Protein AF-A0A397V3L1-F1 (afdb_monomer_lite)

Structure (mmCIF, N/CA/C/O backbone):
data_AF-A0A397V3L1-F1
#
_entry.id   AF-A0A397V3L1-F1
#
loop_
_atom_site.group_PDB
_atom_site.id
_atom_site.type_symbol
_atom_site.label_atom_id
_atom_site.label_alt_id
_atom_site.label_comp_id
_atom_site.label_asym_id
_atom_site.label_entity_id
_atom_site.label_seq_id
_atom_site.pdbx_PDB_ins_code
_atom_site.Cartn_x
_atom_site.Cartn_y
_atom_site.Cartn_z
_atom_site.occupancy
_atom_site.B_iso_or_equiv
_atom_site.auth_seq_id
_atom_site.auth_comp_id
_atom_site.auth_asym_id
_atom_site.auth_atom_id
_atom_site.pdbx_PDB_model_num
ATOM 1 N N . MET A 1 1 ? -0.145 8.151 2.241 1.00 80.19 1 MET A N 1
ATOM 2 C CA . MET A 1 1 ? -0.901 8.999 3.191 1.00 80.19 1 MET A CA 1
ATOM 3 C C . MET A 1 1 ? -2.352 9.232 2.783 1.00 80.19 1 MET A C 1
ATOM 5 O O . MET A 1 1 ? -3.219 8.758 3.504 1.00 80.19 1 MET A O 1
ATOM 9 N N . THR A 1 2 ? -2.649 9.857 1.634 1.00 85.62 2 THR A N 1
ATOM 10 C CA . THR A 1 2 ? -4.033 10.186 1.209 1.00 85.62 2 THR A C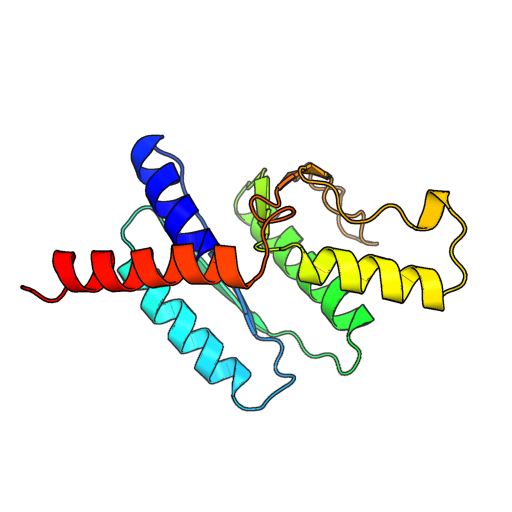A 1
ATOM 11 C C . THR A 1 2 ? -5.010 9.009 1.266 1.00 85.62 2 THR A C 1
ATOM 13 O O . THR A 1 2 ? -6.101 9.140 1.813 1.00 85.62 2 THR A O 1
ATOM 16 N N . LEU A 1 3 ? -4.604 7.838 0.755 1.00 88.62 3 LEU A N 1
ATOM 17 C CA . LEU A 1 3 ? -5.429 6.626 0.800 1.00 88.62 3 LEU A CA 1
ATOM 18 C C . LEU A 1 3 ? -5.804 6.237 2.233 1.00 88.62 3 LEU A C 1
ATOM 20 O O . LEU A 1 3 ? -6.974 6.014 2.517 1.00 88.62 3 LEU A O 1
ATOM 24 N N . CYS A 1 4 ? -4.820 6.180 3.131 1.00 87.81 4 CYS A N 1
ATOM 25 C CA . CYS A 1 4 ? -5.036 5.767 4.515 1.00 87.81 4 CYS A CA 1
ATOM 26 C C . CYS A 1 4 ? -6.015 6.704 5.234 1.00 87.81 4 CYS A C 1
ATOM 28 O O . CYS A 1 4 ? -6.909 6.234 5.924 1.00 87.81 4 CYS A O 1
ATOM 30 N N . TYR A 1 5 ? -5.923 8.015 5.000 1.00 84.44 5 TYR A N 1
ATOM 31 C CA . TYR A 1 5 ? -6.873 8.974 5.562 1.00 84.44 5 TYR A CA 1
ATOM 32 C C . TYR A 1 5 ? -8.310 8.746 5.079 1.00 84.44 5 TYR A C 1
ATOM 34 O O . TYR A 1 5 ? -9.236 8.688 5.890 1.00 84.44 5 TYR A O 1
ATOM 42 N N . LEU A 1 6 ? -8.505 8.609 3.763 1.00 86.56 6 LEU A N 1
ATOM 43 C CA . LEU A 1 6 ? -9.836 8.380 3.197 1.00 86.56 6 LEU A CA 1
ATOM 44 C C . LEU A 1 6 ? -10.427 7.060 3.700 1.00 86.56 6 LEU A C 1
ATOM 46 O O . LEU A 1 6 ? -11.599 7.017 4.073 1.00 86.56 6 LEU A O 1
ATOM 50 N N . LEU A 1 7 ? -9.600 6.017 3.799 1.00 88.75 7 LEU A N 1
ATOM 51 C CA . LEU A 1 7 ? -9.999 4.744 4.390 1.00 88.75 7 LEU A CA 1
ATOM 52 C C . LEU A 1 7 ? -10.293 4.856 5.883 1.00 88.75 7 LEU A C 1
ATOM 54 O O . LEU A 1 7 ? -11.223 4.211 6.335 1.00 88.75 7 LEU A O 1
ATOM 58 N N . ASN A 1 8 ? -9.577 5.684 6.643 1.00 86.25 8 ASN A N 1
ATOM 59 C CA . ASN A 1 8 ? -9.864 5.907 8.060 1.00 86.25 8 ASN A CA 1
ATOM 60 C C . ASN A 1 8 ? -11.200 6.644 8.267 1.00 86.25 8 ASN A C 1
ATOM 62 O O . ASN A 1 8 ? -11.977 6.308 9.156 1.00 86.25 8 ASN A O 1
ATOM 66 N N . LYS A 1 9 ? -11.523 7.626 7.414 1.00 84.31 9 LYS A N 1
ATOM 67 C CA . LYS A 1 9 ? -12.855 8.257 7.417 1.00 84.31 9 LYS A CA 1
ATOM 68 C C . LYS A 1 9 ? -13.956 7.253 7.076 1.00 84.31 9 LYS A C 1
ATOM 70 O O . LYS A 1 9 ? -14.987 7.217 7.744 1.00 84.31 9 LYS A O 1
ATOM 75 N N . PHE A 1 10 ? -13.727 6.432 6.054 1.00 86.19 10 PHE A N 1
ATOM 76 C CA . PHE A 1 10 ? -14.652 5.374 5.663 1.00 86.19 10 PHE A CA 1
ATOM 77 C C . PHE A 1 10 ? -14.822 4.335 6.782 1.00 86.19 10 PHE A C 1
ATOM 79 O O . PHE A 1 10 ? -15.943 3.988 7.140 1.00 86.19 10 PHE A O 1
ATOM 86 N N . SER A 1 11 ? -13.725 3.894 7.394 1.00 86.81 11 SER A N 1
ATOM 87 C CA . SER A 1 11 ? -13.729 2.872 8.438 1.00 86.81 11 SER A CA 1
ATOM 88 C C . SER A 1 11 ? -14.458 3.340 9.695 1.00 86.81 11 SER A C 1
ATOM 90 O O . SER A 1 11 ? -15.217 2.566 10.267 1.00 86.81 11 SER A O 1
ATOM 92 N N . LYS A 1 12 ? -14.318 4.618 10.079 1.00 83.88 12 LYS A N 1
ATOM 93 C CA . LYS A 1 12 ? -15.118 5.241 11.147 1.00 83.88 12 LYS A CA 1
ATOM 94 C C . LYS A 1 12 ? -16.611 5.241 10.823 1.00 83.88 12 LYS A C 1
ATOM 96 O O . LYS A 1 12 ? -17.414 4.902 11.682 1.00 83.88 12 LYS A O 1
ATOM 101 N N . LYS A 1 13 ? -16.984 5.586 9.586 1.00 85.75 13 LYS A N 1
ATOM 102 C CA . LYS A 1 13 ? -18.392 5.656 9.163 1.00 85.75 13 LYS A CA 1
ATOM 103 C C . LYS A 1 13 ? -19.080 4.286 9.135 1.00 85.75 13 LYS A C 1
ATOM 105 O O . LYS A 1 13 ? -20.259 4.204 9.453 1.00 85.75 13 LYS A O 1
ATOM 110 N N . PHE A 1 14 ? -18.358 3.237 8.748 1.00 86.62 14 PHE A N 1
ATOM 111 C CA . PHE A 1 14 ? -18.909 1.889 8.551 1.00 86.62 14 PHE A CA 1
ATOM 112 C C . PHE A 1 14 ? -18.454 0.869 9.609 1.00 86.62 14 PHE A C 1
ATOM 114 O O . PHE A 1 14 ? -18.675 -0.326 9.447 1.00 86.62 14 PHE A O 1
ATOM 121 N N . ASN A 1 15 ? -17.826 1.332 10.694 1.00 85.62 15 ASN A N 1
ATOM 122 C CA . ASN A 1 15 ? -17.320 0.511 11.797 1.00 85.62 15 ASN A CA 1
ATOM 123 C C . ASN A 1 15 ? -16.401 -0.651 11.356 1.00 85.62 15 ASN A C 1
ATOM 125 O O . ASN A 1 15 ? -16.515 -1.786 11.822 1.00 85.62 15 ASN A O 1
ATOM 129 N N . HIS A 1 16 ? -15.472 -0.364 10.443 1.00 86.62 16 HIS A N 1
ATOM 130 C CA . HIS A 1 16 ? -14.437 -1.311 10.028 1.00 86.62 16 HIS A CA 1
ATOM 131 C C . HIS A 1 16 ? -13.119 -1.054 10.766 1.00 86.62 16 HIS A C 1
ATOM 133 O O . HIS A 1 16 ? -12.759 0.089 11.052 1.00 86.62 16 HIS A O 1
ATOM 139 N N . LYS A 1 17 ? -12.357 -2.122 11.022 1.00 87.44 17 LYS A N 1
ATOM 140 C CA . LYS A 1 17 ? -10.968 -2.011 11.485 1.00 87.44 17 LYS A CA 1
ATOM 141 C C . LYS A 1 17 ? -10.051 -1.738 10.300 1.00 87.44 17 LYS A C 1
ATOM 143 O O . LYS A 1 17 ? -10.209 -2.343 9.240 1.00 87.44 17 LYS A O 1
ATOM 148 N N . LEU A 1 18 ? -9.096 -0.834 10.483 1.00 89.06 18 LEU A N 1
ATOM 149 C CA . LEU A 1 18 ? -8.094 -0.496 9.482 1.00 89.06 18 LEU A CA 1
ATOM 150 C C . LEU A 1 18 ? -6.708 -0.861 10.016 1.00 89.06 18 LEU A C 1
ATOM 152 O O . LEU A 1 18 ? -6.369 -0.543 11.149 1.00 89.06 18 LEU A O 1
ATOM 156 N N . THR A 1 19 ? -5.882 -1.481 9.183 1.00 89.94 19 THR A N 1
ATOM 157 C CA . THR A 1 19 ? -4.466 -1.726 9.480 1.00 89.94 19 THR A CA 1
ATOM 158 C C . THR A 1 19 ? -3.631 -1.078 8.389 1.00 89.94 19 THR A C 1
ATOM 160 O O . THR A 1 19 ? -3.929 -1.243 7.204 1.00 89.94 19 THR A O 1
ATOM 163 N N . ALA A 1 20 ? -2.594 -0.337 8.775 1.00 90.31 20 ALA A N 1
ATOM 164 C CA . ALA A 1 20 ? -1.630 0.211 7.835 1.00 90.31 20 ALA A CA 1
ATOM 165 C C . ALA A 1 20 ? -0.362 -0.644 7.828 1.00 90.31 20 ALA A C 1
ATOM 167 O O . ALA A 1 20 ? 0.162 -1.037 8.867 1.00 90.31 20 ALA A O 1
ATOM 168 N N . PHE A 1 21 ? 0.158 -0.895 6.632 1.00 89.06 21 PHE A N 1
ATOM 169 C CA . PHE A 1 21 ? 1.455 -1.528 6.444 1.00 89.06 21 PHE A CA 1
ATOM 170 C C . PHE A 1 21 ? 2.426 -0.490 5.887 1.00 89.06 21 PHE A C 1
ATOM 172 O O . PHE A 1 21 ? 2.165 0.114 4.844 1.00 89.06 21 PHE A O 1
ATOM 179 N N . ILE A 1 22 ? 3.538 -0.285 6.585 1.00 87.62 22 ILE A N 1
ATOM 180 C CA . ILE A 1 22 ? 4.665 0.538 6.155 1.00 87.62 22 ILE A CA 1
ATOM 181 C C . ILE A 1 22 ? 5.786 -0.414 5.731 1.00 87.62 22 ILE A C 1
ATOM 183 O O . ILE A 1 22 ? 6.123 -1.364 6.431 1.00 87.62 22 ILE A O 1
ATOM 187 N N . ILE A 1 23 ? 6.374 -0.190 4.560 1.00 83.69 23 ILE A N 1
ATOM 188 C CA . ILE A 1 23 ? 7.489 -1.014 4.081 1.00 83.69 23 ILE A CA 1
ATOM 189 C C . ILE A 1 23 ? 8.690 -0.100 3.879 1.00 83.69 23 ILE A C 1
ATOM 191 O O . ILE A 1 23 ? 8.714 0.709 2.949 1.00 83.69 23 ILE A O 1
ATOM 195 N N . ASP A 1 24 ? 9.658 -0.224 4.787 1.00 82.75 24 ASP A N 1
ATOM 196 C CA . ASP A 1 24 ? 10.937 0.475 4.721 1.00 82.75 24 ASP A CA 1
ATOM 197 C C . ASP A 1 24 ? 11.856 -0.290 3.768 1.00 82.75 24 ASP A C 1
ATOM 199 O O . ASP A 1 24 ? 12.376 -1.359 4.081 1.00 82.75 24 ASP A O 1
ATOM 203 N N . HIS A 1 25 ? 12.013 0.253 2.567 1.00 73.25 25 HIS A N 1
ATOM 204 C CA . HIS A 1 25 ? 12.711 -0.394 1.463 1.00 73.25 25 HIS A CA 1
ATOM 205 C C . HIS A 1 25 ? 14.219 -0.135 1.455 1.00 73.25 25 HIS A C 1
ATOM 207 O O . HIS A 1 25 ? 14.908 -0.715 0.623 1.00 73.25 25 HIS A O 1
ATOM 213 N N . LYS A 1 26 ? 14.722 0.757 2.321 1.00 77.81 26 LYS A N 1
ATOM 214 C CA . LYS A 1 26 ? 16.151 1.068 2.513 1.00 77.81 26 LYS A CA 1
ATOM 215 C C . LYS A 1 26 ? 16.967 1.364 1.239 1.00 77.81 26 LYS A C 1
ATOM 217 O O . LYS A 1 26 ? 18.191 1.375 1.298 1.00 77.81 26 LYS A O 1
ATOM 222 N N . PHE A 1 27 ? 16.320 1.649 0.100 1.00 70.94 27 PHE A N 1
ATOM 223 C CA . PHE A 1 27 ? 17.004 2.057 -1.141 1.00 70.94 27 PHE A CA 1
ATOM 224 C C . PHE A 1 27 ? 17.707 3.404 -0.988 1.00 70.94 27 PHE A C 1
ATOM 226 O O . PHE A 1 27 ? 18.721 3.648 -1.632 1.00 70.94 27 PHE A O 1
ATOM 233 N N . ARG A 1 28 ? 17.141 4.279 -0.155 1.00 78.81 28 ARG A N 1
ATOM 234 C CA . ARG A 1 28 ? 17.695 5.583 0.194 1.00 78.81 28 ARG A CA 1
ATOM 235 C C . ARG A 1 28 ? 17.980 5.627 1.698 1.00 78.81 28 ARG A C 1
ATOM 237 O O . ARG A 1 28 ? 17.187 5.052 2.453 1.00 78.81 28 ARG A O 1
ATOM 244 N N . PRO A 1 29 ? 19.051 6.308 2.144 1.00 79.62 29 PRO A N 1
ATOM 245 C CA . PRO A 1 29 ? 19.374 6.426 3.566 1.00 79.62 29 PRO A CA 1
ATOM 246 C C . PRO A 1 29 ? 18.240 7.075 4.378 1.00 79.62 29 PRO A C 1
ATOM 248 O O . PRO A 1 29 ? 18.037 6.723 5.536 1.00 79.62 29 PRO A O 1
ATOM 251 N N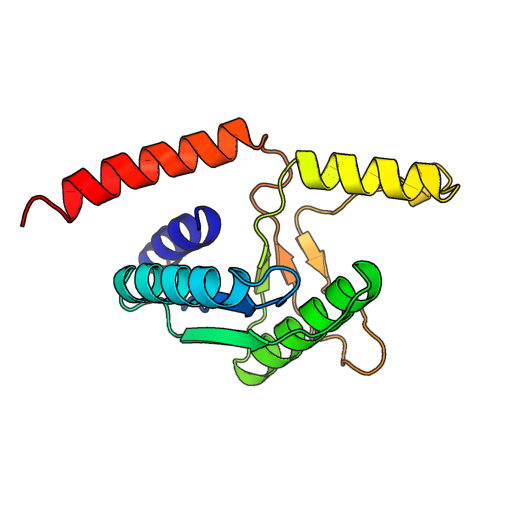 . GLU A 1 30 ? 17.432 7.942 3.762 1.00 86.31 30 GLU A N 1
ATOM 252 C CA . GLU A 1 30 ? 16.310 8.628 4.413 1.00 86.31 30 GLU A CA 1
ATOM 253 C C . GLU A 1 30 ? 15.051 7.752 4.563 1.00 86.31 30 GLU A C 1
ATOM 255 O O . GLU A 1 30 ? 14.130 8.124 5.290 1.00 86.31 30 GLU A O 1
ATOM 260 N N . SER A 1 31 ? 14.985 6.581 3.912 1.00 81.62 31 SER A N 1
ATOM 261 C CA . SER A 1 31 ? 13.789 5.712 3.886 1.00 81.62 31 SER A CA 1
ATOM 262 C C . SER A 1 31 ? 13.316 5.326 5.291 1.00 81.62 31 SER A C 1
ATOM 264 O O . SER A 1 31 ? 12.117 5.336 5.586 1.00 81.62 31 SER A O 1
ATOM 266 N N . THR A 1 32 ? 14.260 5.042 6.189 1.00 82.62 32 THR A N 1
ATOM 267 C CA . THR A 1 32 ? 13.955 4.674 7.571 1.00 82.62 32 THR A CA 1
ATOM 268 C C . THR A 1 32 ? 13.348 5.856 8.336 1.00 82.62 32 THR A C 1
ATOM 270 O O . THR A 1 32 ? 12.317 5.694 8.991 1.00 82.62 32 THR A O 1
ATOM 273 N N . GLU A 1 33 ? 13.907 7.063 8.209 1.00 85.56 33 GLU A N 1
ATOM 274 C CA . GLU A 1 33 ? 13.358 8.271 8.840 1.00 85.56 33 GLU A CA 1
ATOM 275 C C . GLU A 1 33 ? 11.968 8.625 8.281 1.00 85.56 33 GLU A C 1
ATOM 277 O O . GLU A 1 33 ? 11.046 8.936 9.039 1.00 85.56 33 GLU A O 1
ATOM 282 N N . GLU A 1 34 ? 11.780 8.513 6.962 1.00 83.75 34 GLU A N 1
ATOM 283 C CA . GLU A 1 34 ? 10.477 8.674 6.308 1.00 83.75 34 GLU A CA 1
ATOM 284 C C . GLU A 1 34 ? 9.443 7.681 6.865 1.00 83.75 34 GLU A C 1
ATOM 286 O O . GLU A 1 34 ? 8.308 8.068 7.158 1.00 83.75 34 GLU A O 1
ATOM 291 N N . SER A 1 35 ? 9.835 6.419 7.081 1.00 84.25 35 SER A N 1
ATOM 292 C CA . SER A 1 35 ? 8.952 5.393 7.646 1.00 84.25 35 SER A CA 1
ATOM 293 C C . SER A 1 35 ? 8.484 5.744 9.066 1.00 84.25 35 SER A C 1
ATOM 295 O O . SER A 1 35 ? 7.292 5.625 9.364 1.00 84.25 35 SER A O 1
ATOM 297 N N . TYR A 1 36 ? 9.376 6.273 9.914 1.00 84.38 36 TYR A N 1
ATOM 298 C CA . TYR A 1 36 ? 9.034 6.723 11.267 1.00 84.38 36 TYR A CA 1
ATOM 299 C C . TYR A 1 36 ? 8.122 7.948 11.256 1.00 84.38 36 TYR A C 1
ATOM 301 O O . TYR A 1 36 ? 7.148 8.002 12.011 1.00 84.38 36 TYR A O 1
ATOM 309 N N . LYS A 1 37 ? 8.381 8.916 10.367 1.00 85.38 37 LYS A N 1
ATOM 310 C CA . LYS A 1 37 ? 7.501 10.080 10.181 1.00 85.38 37 LYS A CA 1
ATOM 311 C C . LYS A 1 37 ? 6.092 9.640 9.788 1.00 85.38 37 LYS A C 1
ATOM 313 O O . LYS A 1 37 ? 5.120 10.115 10.373 1.00 85.38 37 LYS A O 1
ATOM 318 N N . VAL A 1 38 ? 5.971 8.699 8.850 1.00 85.06 38 VAL A N 1
ATOM 319 C CA . VAL A 1 38 ? 4.678 8.133 8.441 1.00 85.06 38 VAL A CA 1
ATOM 320 C C . VAL A 1 38 ? 3.989 7.437 9.614 1.00 85.06 38 VAL A C 1
ATOM 322 O O . VAL A 1 38 ? 2.820 7.725 9.864 1.00 85.06 38 VAL A O 1
ATOM 325 N N . ALA A 1 39 ? 4.697 6.593 10.368 1.00 84.12 39 ALA A N 1
ATOM 326 C CA . ALA A 1 39 ? 4.143 5.916 11.542 1.00 84.12 39 ALA A CA 1
ATOM 327 C C . ALA A 1 39 ? 3.601 6.909 12.587 1.00 84.12 39 ALA A C 1
ATOM 329 O O . ALA A 1 39 ? 2.493 6.729 13.088 1.00 84.12 39 ALA A O 1
ATOM 330 N N . ASN A 1 40 ? 4.329 7.998 12.856 1.00 83.88 40 ASN A N 1
ATOM 331 C CA . ASN A 1 40 ? 3.908 9.042 13.795 1.00 83.88 40 ASN A CA 1
ATOM 332 C C . ASN A 1 40 ? 2.694 9.850 13.299 1.00 83.88 40 ASN A C 1
ATOM 334 O O . ASN A 1 40 ? 1.861 10.286 14.086 1.00 83.88 40 ASN A O 1
ATOM 338 N N . ILE A 1 41 ? 2.559 10.070 11.989 1.00 83.69 41 ILE A N 1
ATOM 339 C CA . ILE A 1 41 ? 1.342 10.698 11.450 1.00 83.69 41 ILE A CA 1
ATOM 340 C C . ILE A 1 41 ? 0.156 9.731 11.571 1.00 83.69 41 ILE A C 1
ATOM 342 O O . ILE A 1 41 ? -0.956 10.143 11.896 1.00 83.69 41 ILE A O 1
ATOM 346 N N . LEU A 1 42 ? 0.386 8.443 11.315 1.00 82.38 42 LEU A N 1
ATOM 347 C CA . LEU A 1 42 ? -0.640 7.409 11.379 1.00 82.38 42 LEU A CA 1
ATOM 348 C C . LEU A 1 42 ? -1.149 7.159 12.805 1.00 82.38 42 LEU A C 1
ATOM 350 O O . LEU A 1 42 ? -2.357 7.014 12.979 1.00 82.38 42 LEU A O 1
ATOM 354 N N . SER A 1 43 ? -0.281 7.191 13.821 1.00 80.69 43 SER A N 1
ATOM 355 C CA . SER A 1 43 ? -0.692 7.049 15.229 1.00 80.69 43 SER A CA 1
ATOM 356 C C . SER A 1 43 ? -1.658 8.153 15.677 1.00 80.69 43 SER A C 1
ATOM 358 O O . SER A 1 43 ? -2.543 7.912 16.494 1.00 80.69 43 SER A O 1
ATOM 360 N N . LYS A 1 44 ? -1.554 9.348 15.084 1.00 81.75 44 LYS A N 1
ATOM 361 C CA . LYS A 1 44 ? -2.434 10.494 15.363 1.00 81.75 44 LYS A CA 1
ATOM 362 C C . LYS A 1 44 ? -3.783 10.432 14.641 1.00 81.75 44 LYS A C 1
ATOM 364 O O . LYS A 1 44 ? -4.690 11.187 14.975 1.00 81.75 44 LYS A O 1
ATOM 369 N N . LEU A 1 45 ? -3.960 9.541 13.659 1.00 75.62 45 LEU A N 1
ATOM 370 C CA . LEU A 1 45 ? -5.188 9.466 12.852 1.00 75.62 45 LEU A CA 1
ATOM 371 C C . LEU A 1 45 ? -6.372 8.758 13.561 1.00 75.62 45 LEU A C 1
ATOM 373 O O . LEU A 1 45 ? -7.490 8.739 13.028 1.00 75.62 45 LEU A O 1
ATOM 377 N N . GLY A 1 46 ? -6.181 8.288 14.797 1.00 65.62 46 GLY A N 1
ATOM 378 C CA . GLY A 1 46 ? -7.232 7.833 15.717 1.00 65.62 46 GLY A CA 1
ATOM 379 C C . GLY A 1 46 ? -7.451 6.313 15.775 1.00 65.62 46 GLY A C 1
ATOM 380 O O . GLY A 1 46 ? -6.899 5.548 14.991 1.00 65.62 46 GLY A O 1
ATOM 381 N N . ASN A 1 47 ? -8.316 5.897 16.705 1.00 58.03 47 ASN A N 1
ATOM 382 C CA . ASN A 1 47 ? -8.391 4.546 17.295 1.00 58.03 47 ASN A CA 1
ATOM 383 C C . ASN A 1 47 ? -8.754 3.379 16.354 1.00 58.03 47 ASN A C 1
ATOM 385 O O . ASN A 1 47 ? -8.597 2.222 16.737 1.00 58.03 47 ASN A O 1
ATOM 389 N N . ASN A 1 48 ? -9.250 3.644 15.141 1.00 63.09 48 ASN A N 1
ATOM 390 C CA . ASN A 1 48 ? -9.623 2.574 14.203 1.00 63.09 48 ASN A CA 1
ATOM 391 C C . ASN A 1 48 ? -8.443 2.078 13.367 1.00 63.09 48 ASN A C 1
ATOM 393 O O . ASN A 1 48 ? -8.570 1.047 12.701 1.00 63.09 48 ASN A O 1
ATOM 397 N N . LEU A 1 49 ? -7.310 2.786 13.406 1.00 64.94 49 LEU A N 1
ATOM 398 C CA . LEU A 1 49 ? -6.051 2.239 12.941 1.00 64.94 49 LEU A CA 1
ATOM 399 C C . LEU A 1 49 ? -5.509 1.298 14.020 1.00 64.94 49 LEU A C 1
ATOM 401 O O . LEU A 1 49 ? -4.946 1.740 15.014 1.00 64.94 49 LEU A O 1
ATOM 405 N N . SER A 1 50 ? -5.720 -0.002 13.832 1.00 58.31 50 SER A N 1
ATOM 406 C CA . SER A 1 50 ? -5.363 -1.014 14.828 1.00 58.31 50 SER A CA 1
ATOM 407 C C . SER A 1 50 ? -3.857 -1.235 14.944 1.00 58.31 50 SER A C 1
ATOM 409 O O . SER A 1 50 ? -3.402 -1.621 16.008 1.00 58.31 50 SER A O 1
ATOM 411 N N . ASP A 1 51 ? -3.104 -1.023 13.860 1.00 59.91 51 ASP A N 1
ATOM 412 C CA . ASP A 1 51 ? -1.665 -1.285 13.800 1.00 59.91 51 ASP A CA 1
ATOM 413 C C . ASP A 1 51 ? -1.006 -0.513 12.647 1.00 59.91 51 ASP A C 1
ATOM 415 O O . ASP A 1 51 ? -1.613 -0.311 11.585 1.00 59.91 51 ASP A O 1
ATOM 419 N N . SER A 1 52 ? 0.267 -0.163 12.843 1.00 59.59 52 SER A N 1
ATOM 420 C CA . SER A 1 52 ? 1.203 0.233 11.791 1.00 59.59 52 SER A CA 1
ATOM 421 C C . SER A 1 52 ? 2.451 -0.638 11.890 1.00 59.59 52 SER A C 1
ATOM 423 O O . SER A 1 52 ? 3.227 -0.498 12.830 1.00 59.59 52 SER A O 1
ATOM 425 N N . LEU A 1 53 ? 2.656 -1.532 10.924 1.00 61.09 53 LEU A N 1
ATOM 426 C CA . LEU A 1 53 ? 3.827 -2.412 10.901 1.00 61.09 53 LEU A CA 1
ATOM 427 C C . LEU A 1 53 ? 4.859 -1.909 9.911 1.00 61.09 53 LEU A C 1
ATOM 429 O O . LEU A 1 53 ? 4.524 -1.741 8.741 1.00 61.09 53 LEU A O 1
ATOM 433 N N . THR A 1 54 ? 6.099 -1.738 10.365 1.00 65.94 54 THR A N 1
ATOM 434 C CA . THR A 1 54 ? 7.236 -1.439 9.494 1.00 65.94 54 THR A CA 1
ATOM 435 C C . THR A 1 54 ? 7.989 -2.721 9.181 1.00 65.94 54 THR A C 1
ATOM 437 O O . THR A 1 54 ? 8.526 -3.364 10.080 1.00 65.94 54 THR A O 1
ATOM 440 N N . PHE A 1 55 ? 8.063 -3.079 7.902 1.00 67.69 55 PHE A N 1
ATOM 441 C CA . PHE A 1 55 ? 8.877 -4.203 7.454 1.00 67.69 55 PHE A CA 1
ATOM 442 C C . PHE A 1 55 ? 10.130 -3.710 6.730 1.00 67.69 55 PHE A C 1
ATOM 444 O O . PHE A 1 55 ? 9.990 -2.959 5.759 1.00 67.69 55 PHE A O 1
ATOM 451 N N . PRO A 1 56 ? 11.337 -4.128 7.152 1.00 62.09 56 PRO A N 1
ATOM 452 C CA . PRO A 1 56 ? 12.546 -3.856 6.398 1.00 62.09 56 PRO A CA 1
ATOM 453 C C . PRO A 1 56 ? 12.563 -4.713 5.132 1.00 62.09 56 PRO A C 1
ATOM 455 O O . PRO A 1 56 ? 12.253 -5.904 5.160 1.00 62.09 56 PRO A O 1
ATOM 458 N N . LEU A 1 57 ? 12.972 -4.116 4.023 1.00 65.25 57 LEU A N 1
ATOM 459 C CA . LEU A 1 57 ? 13.184 -4.801 2.762 1.00 65.25 57 LEU A CA 1
ATOM 460 C C . LEU A 1 57 ? 14.572 -4.436 2.247 1.00 65.25 57 LEU A C 1
ATOM 462 O O . LEU A 1 57 ? 14.886 -3.263 2.087 1.00 65.25 57 LEU A O 1
ATOM 466 N N . ILE A 1 58 ? 15.411 -5.447 2.022 1.00 62.78 58 ILE A N 1
ATOM 467 C CA . ILE A 1 58 ? 16.770 -5.270 1.506 1.00 62.78 58 ILE A CA 1
ATOM 468 C C . ILE A 1 58 ? 16.824 -5.952 0.147 1.00 62.78 58 ILE A C 1
ATOM 470 O O . ILE A 1 58 ? 16.825 -7.176 0.042 1.00 62.78 58 ILE A O 1
ATOM 474 N N . SER A 1 59 ? 16.835 -5.156 -0.913 1.00 65.12 59 SER A N 1
ATOM 475 C CA . SER A 1 59 ? 17.090 -5.635 -2.264 1.00 65.12 59 SER A CA 1
ATOM 476 C C . SER A 1 59 ? 17.646 -4.502 -3.100 1.00 65.12 59 SER A C 1
ATOM 478 O O . SER A 1 59 ? 17.226 -3.370 -2.922 1.00 65.12 59 SER A O 1
ATOM 480 N N . GLN A 1 60 ? 18.561 -4.803 -4.017 1.00 64.00 60 GLN A N 1
ATOM 481 C CA . GLN A 1 60 ? 19.107 -3.820 -4.958 1.00 64.00 60 GLN A CA 1
ATOM 482 C C . GLN A 1 60 ? 18.345 -3.803 -6.293 1.00 64.00 60 GLN A C 1
ATOM 484 O O . GLN A 1 60 ? 18.578 -2.937 -7.127 1.00 64.00 60 GLN A O 1
ATOM 489 N N . GLN A 1 61 ? 17.419 -4.745 -6.504 1.00 75.38 61 GLN A N 1
ATOM 490 C CA . GLN A 1 61 ? 16.653 -4.862 -7.743 1.00 75.38 61 GLN A CA 1
ATOM 491 C C . GLN A 1 61 ? 15.176 -4.588 -7.490 1.00 75.38 61 GLN A C 1
ATOM 493 O O . GLN A 1 61 ? 14.530 -5.251 -6.677 1.00 75.38 61 GLN A O 1
ATOM 498 N N . GLU A 1 62 ? 14.604 -3.665 -8.255 1.00 73.12 62 GLU A N 1
ATOM 499 C CA . GLU A 1 62 ? 13.213 -3.239 -8.097 1.00 73.12 62 GLU A CA 1
ATOM 500 C C . GLU A 1 62 ? 12.210 -4.397 -8.245 1.00 73.12 62 GLU A C 1
ATOM 502 O O . GLU A 1 62 ? 11.238 -4.500 -7.495 1.00 73.12 62 GLU A O 1
ATOM 507 N N . THR A 1 63 ? 12.475 -5.326 -9.170 1.00 72.88 63 THR A N 1
ATOM 508 C CA . THR A 1 63 ? 11.612 -6.500 -9.385 1.00 72.88 63 THR A CA 1
ATOM 509 C C . THR A 1 63 ? 11.591 -7.411 -8.155 1.00 72.88 63 THR A C 1
ATOM 511 O O . THR A 1 63 ? 10.522 -7.861 -7.739 1.00 72.88 63 THR A O 1
ATOM 514 N N . PHE A 1 64 ? 12.744 -7.645 -7.525 1.00 76.44 64 PHE A N 1
ATOM 515 C CA . PHE A 1 64 ? 12.827 -8.457 -6.311 1.00 76.44 64 PHE A CA 1
ATOM 516 C C . PHE A 1 64 ? 12.232 -7.718 -5.107 1.00 76.44 64 PHE A C 1
ATOM 518 O O . PHE A 1 64 ? 11.456 -8.299 -4.352 1.00 76.44 64 PHE A O 1
ATOM 525 N N . ALA A 1 65 ? 12.480 -6.411 -4.986 1.00 78.19 65 ALA A N 1
ATOM 526 C CA . ALA A 1 65 ? 11.834 -5.574 -3.979 1.00 78.19 65 ALA A CA 1
ATOM 527 C C . ALA A 1 65 ? 10.304 -5.590 -4.101 1.00 78.19 65 ALA A C 1
ATOM 529 O O . ALA A 1 65 ? 9.588 -5.615 -3.103 1.00 78.19 65 ALA A O 1
ATOM 530 N N . ARG A 1 66 ? 9.764 -5.624 -5.321 1.00 79.00 66 ARG A N 1
ATOM 531 C CA . ARG A 1 66 ? 8.324 -5.778 -5.531 1.00 79.00 66 ARG A CA 1
ATOM 532 C C . ARG A 1 66 ? 7.827 -7.119 -4.991 1.00 79.00 66 ARG A C 1
ATOM 534 O O . ARG A 1 66 ? 6.816 -7.128 -4.296 1.00 79.00 66 ARG A O 1
ATOM 541 N N . ILE A 1 67 ? 8.525 -8.221 -5.273 1.00 80.69 67 ILE A N 1
ATOM 542 C CA . ILE A 1 67 ? 8.162 -9.559 -4.777 1.00 80.69 67 ILE A CA 1
ATOM 543 C C . ILE A 1 67 ? 8.176 -9.584 -3.247 1.00 80.69 67 ILE A C 1
ATOM 545 O O . ILE A 1 67 ? 7.156 -9.909 -2.644 1.00 80.69 67 ILE A O 1
ATOM 549 N N . GLU A 1 68 ? 9.281 -9.181 -2.620 1.00 81.75 68 GLU A N 1
ATOM 550 C CA . GLU A 1 68 ? 9.423 -9.175 -1.159 1.00 81.75 68 GLU A CA 1
ATOM 551 C C . GLU A 1 68 ? 8.381 -8.278 -0.480 1.00 81.75 68 GLU A C 1
ATOM 553 O O . GLU A 1 68 ? 7.790 -8.666 0.526 1.00 81.75 68 GLU A O 1
ATOM 558 N N . ARG A 1 69 ? 8.047 -7.127 -1.079 1.00 84.56 69 ARG A N 1
ATOM 559 C CA . ARG A 1 69 ? 6.968 -6.257 -0.590 1.00 84.56 69 ARG A CA 1
ATOM 560 C C . ARG A 1 69 ? 5.644 -7.007 -0.518 1.00 84.56 69 ARG A C 1
ATOM 562 O O . ARG A 1 69 ? 4.962 -6.952 0.501 1.00 84.56 69 ARG A O 1
ATOM 569 N N . TYR A 1 70 ? 5.276 -7.715 -1.584 1.00 85.56 70 TYR A N 1
ATOM 570 C CA . TYR A 1 70 ? 4.062 -8.518 -1.564 1.00 85.56 70 TYR A CA 1
ATOM 571 C C . TYR A 1 70 ? 4.170 -9.683 -0.570 1.00 85.56 70 TYR A C 1
ATOM 573 O O . TYR A 1 70 ? 3.179 -9.974 0.088 1.00 85.56 70 TYR A O 1
ATOM 581 N N . LYS A 1 71 ? 5.341 -10.299 -0.366 1.00 84.62 71 LYS A N 1
ATOM 582 C CA . LYS A 1 71 ? 5.490 -11.340 0.666 1.00 84.62 71 LYS A CA 1
ATOM 583 C C . LYS A 1 71 ? 5.198 -10.825 2.075 1.00 84.62 71 LYS A C 1
ATOM 585 O O . LYS A 1 71 ? 4.460 -11.456 2.829 1.00 84.62 71 LYS A O 1
ATOM 590 N N . LEU A 1 72 ? 5.733 -9.653 2.405 1.00 85.62 72 LEU A N 1
ATOM 591 C CA . LEU A 1 72 ? 5.515 -8.996 3.693 1.00 85.62 72 LEU A CA 1
ATOM 592 C C . LEU A 1 72 ? 4.042 -8.612 3.885 1.00 85.62 72 LEU A C 1
ATOM 594 O O . LEU A 1 72 ? 3.466 -8.877 4.939 1.00 85.62 72 LEU A O 1
ATOM 598 N N . LEU A 1 73 ? 3.407 -8.059 2.845 1.00 88.12 73 LEU A N 1
ATOM 599 C CA . LEU A 1 73 ? 1.979 -7.720 2.866 1.00 88.12 73 LEU A CA 1
ATOM 600 C C . LEU A 1 73 ? 1.098 -8.959 3.030 1.00 88.12 73 LEU A C 1
ATOM 602 O O . LEU A 1 73 ? 0.171 -8.943 3.835 1.00 88.12 73 LEU A O 1
ATOM 606 N N . ALA A 1 74 ? 1.400 -10.029 2.297 1.00 87.06 74 ALA A N 1
ATOM 607 C CA . ALA A 1 74 ? 0.715 -11.310 2.390 1.00 87.06 74 ALA A CA 1
ATOM 608 C C . ALA A 1 74 ? 0.761 -11.862 3.819 1.00 87.06 74 ALA A C 1
ATOM 610 O O . ALA A 1 74 ? -0.283 -12.115 4.421 1.00 87.06 74 ALA A O 1
ATOM 611 N N . ARG A 1 75 ? 1.964 -11.968 4.394 1.00 85.56 75 ARG A N 1
ATOM 612 C CA . ARG A 1 75 ? 2.160 -12.422 5.773 1.00 85.56 75 ARG A CA 1
ATOM 613 C C . ARG A 1 75 ? 1.387 -11.558 6.771 1.00 85.56 75 ARG A C 1
ATOM 615 O O . ARG A 1 75 ? 0.628 -12.088 7.577 1.00 85.56 75 ARG A O 1
ATOM 622 N N . GLY A 1 76 ? 1.527 -10.234 6.677 1.00 86.81 76 GLY A N 1
ATOM 623 C CA . GLY A 1 76 ? 0.846 -9.301 7.574 1.00 86.81 76 GLY A CA 1
ATOM 624 C C . GLY A 1 76 ? -0.681 -9.385 7.486 1.00 86.81 76 GLY A C 1
ATOM 625 O O . GLY A 1 76 ? -1.358 -9.280 8.509 1.00 86.81 76 GLY A O 1
ATOM 626 N N . CYS A 1 77 ? -1.225 -9.610 6.286 1.00 88.75 77 CYS A N 1
ATOM 627 C CA . CYS A 1 77 ? -2.657 -9.822 6.090 1.00 88.75 77 CYS A CA 1
ATOM 628 C C . CYS A 1 77 ? -3.123 -11.164 6.663 1.00 88.75 77 CYS A C 1
ATOM 630 O O . CYS A 1 77 ? -4.159 -11.201 7.323 1.00 88.75 77 CYS A O 1
ATOM 632 N N . HIS A 1 78 ? -2.356 -12.240 6.464 1.00 87.06 78 HIS A N 1
ATOM 633 C CA . HIS A 1 78 ? -2.671 -13.564 6.999 1.00 87.06 78 HIS A CA 1
ATOM 634 C C . HIS A 1 78 ? -2.737 -13.561 8.532 1.00 87.06 78 HIS A C 1
ATOM 636 O O . HIS A 1 78 ? -3.761 -13.924 9.108 1.00 87.06 78 HIS A O 1
ATOM 642 N N . GLU A 1 79 ? -1.685 -13.062 9.189 1.00 86.75 79 GLU A N 1
ATOM 643 C CA . GLU A 1 79 ? -1.583 -12.990 10.656 1.00 86.75 79 GLU A CA 1
ATOM 644 C C . GLU A 1 79 ? -2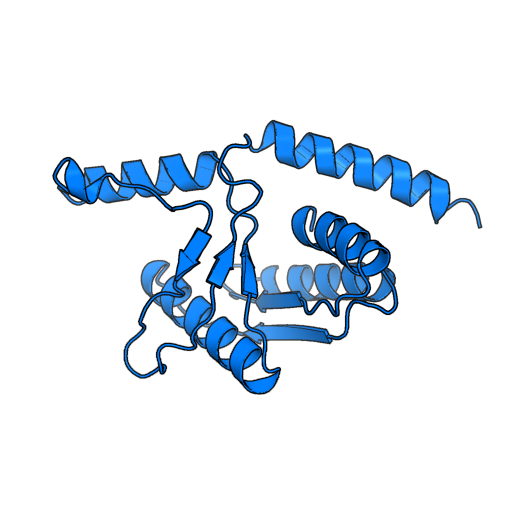.746 -12.203 11.288 1.00 86.75 79 GLU A C 1
ATOM 646 O O . GLU A 1 79 ? -3.166 -12.491 12.407 1.00 86.75 79 GLU A O 1
ATOM 651 N N . ARG A 1 80 ? -3.300 -11.225 10.559 1.00 87.19 80 ARG A N 1
ATOM 652 C CA . ARG A 1 80 ? -4.403 -10.358 11.012 1.00 87.19 80 ARG A CA 1
ATOM 653 C C . ARG A 1 80 ? -5.767 -10.727 10.436 1.00 87.19 80 ARG A C 1
ATOM 655 O O . ARG A 1 80 ? -6.730 -10.003 10.681 1.00 87.19 80 ARG A O 1
ATOM 662 N N . LYS A 1 81 ? -5.867 -11.830 9.686 1.00 88.75 81 LYS A N 1
ATOM 663 C CA . LYS A 1 81 ? -7.101 -12.279 9.015 1.00 88.75 81 LYS A CA 1
ATOM 664 C C . LYS A 1 81 ? -7.735 -11.187 8.132 1.00 88.75 81 LYS A C 1
ATOM 666 O O . LYS A 1 81 ? -8.953 -11.030 8.090 1.00 88.75 81 LYS A O 1
ATOM 671 N N . ILE A 1 82 ? -6.905 -10.408 7.437 1.00 89.75 82 ILE A N 1
ATOM 672 C CA . ILE A 1 82 ? -7.336 -9.345 6.520 1.00 89.75 82 ILE A CA 1
ATOM 673 C C . ILE A 1 82 ? -7.653 -9.962 5.156 1.00 89.75 82 ILE A C 1
ATOM 675 O O . ILE A 1 82 ? -6.793 -10.590 4.548 1.00 89.75 82 ILE A O 1
ATOM 679 N N . SER A 1 83 ? -8.866 -9.732 4.650 1.00 90.12 83 SER A N 1
ATOM 680 C CA . SER A 1 83 ? -9.336 -10.242 3.350 1.00 90.12 83 SER A CA 1
ATOM 681 C C . SER A 1 83 ? -9.224 -9.234 2.200 1.00 90.12 83 SER A C 1
ATOM 683 O O . SER A 1 83 ? -9.385 -9.593 1.036 1.00 90.12 83 SER A O 1
ATOM 685 N N . SER A 1 84 ? -8.982 -7.955 2.501 1.00 91.38 84 SER A N 1
ATOM 686 C CA . SER A 1 84 ? -8.934 -6.875 1.508 1.00 91.38 84 SER A CA 1
ATOM 687 C C . SER A 1 84 ? -7.748 -5.951 1.754 1.00 91.38 84 SER A C 1
ATOM 689 O O . SER A 1 84 ? -7.624 -5.355 2.822 1.00 91.38 84 SER A O 1
ATOM 691 N N . LEU A 1 85 ? -6.896 -5.800 0.743 1.00 92.62 85 LEU A N 1
ATOM 692 C CA . LEU A 1 85 ? -5.715 -4.949 0.757 1.00 92.62 85 LEU A CA 1
ATOM 693 C C . LEU A 1 85 ? -5.906 -3.762 -0.187 1.00 92.62 85 LEU A C 1
ATOM 695 O O . LEU A 1 85 ? -6.055 -3.924 -1.396 1.00 92.62 85 LEU A O 1
ATOM 699 N N . PHE A 1 86 ? -5.837 -2.548 0.347 1.00 93.75 86 PHE A N 1
ATOM 700 C CA . PHE A 1 86 ? -5.970 -1.330 -0.447 1.00 93.75 86 PHE A CA 1
ATOM 701 C C . PHE A 1 86 ? -4.600 -0.761 -0.816 1.00 93.75 86 PHE A C 1
ATOM 703 O O . PHE A 1 86 ? -3.757 -0.554 0.056 1.00 93.75 86 PHE A O 1
ATOM 710 N N . LEU A 1 87 ? -4.388 -0.452 -2.097 1.00 92.50 87 LEU A N 1
ATOM 711 C CA . LEU A 1 87 ? -3.148 0.143 -2.603 1.00 92.50 87 LEU A CA 1
ATOM 712 C C . LEU A 1 87 ? -3.417 1.491 -3.275 1.00 92.50 87 LEU A C 1
ATOM 714 O O . LEU A 1 87 ? -4.401 1.670 -3.991 1.00 92.50 87 LEU A O 1
ATOM 718 N N . GLY A 1 88 ? -2.513 2.446 -3.055 1.00 90.94 88 GLY A N 1
ATOM 719 C CA . GLY A 1 88 ? -2.642 3.834 -3.512 1.00 90.94 88 GLY A CA 1
ATOM 720 C C . GLY A 1 88 ? -2.298 4.066 -4.980 1.00 90.94 88 GLY A C 1
ATOM 721 O O . GLY A 1 88 ? -1.950 5.193 -5.318 1.00 90.94 88 GLY A O 1
ATOM 722 N N . HIS A 1 89 ? -2.360 3.030 -5.820 1.00 92.06 89 HIS A N 1
ATOM 723 C CA . HIS A 1 89 ? -1.981 3.138 -7.225 1.00 92.06 89 HIS A CA 1
ATOM 724 C C . HIS A 1 89 ? -2.898 4.105 -7.972 1.00 92.06 89 HIS A C 1
ATOM 726 O O . HIS A 1 89 ? -4.122 4.051 -7.834 1.00 92.06 89 HIS A O 1
ATOM 732 N N . HIS A 1 90 ? -2.285 4.950 -8.785 1.00 92.88 90 HIS A N 1
ATOM 733 C CA . HIS A 1 90 ? -2.901 6.000 -9.576 1.00 92.88 90 HIS A CA 1
ATOM 734 C C . HIS A 1 90 ? -2.573 5.862 -11.068 1.00 92.88 90 HIS A C 1
ATOM 736 O O . HIS A 1 90 ? -1.840 4.963 -11.480 1.00 92.88 90 HIS A O 1
ATOM 742 N N . LEU A 1 91 ? -3.116 6.759 -11.895 1.00 90.25 91 LEU A N 1
ATOM 743 C CA . LEU A 1 91 ? -3.015 6.677 -13.354 1.00 90.25 91 LEU A CA 1
ATOM 744 C C . LEU A 1 91 ? -1.564 6.645 -13.859 1.00 90.25 91 LEU A C 1
ATOM 746 O O . LEU A 1 91 ? -1.276 5.962 -14.835 1.00 90.25 91 LEU A O 1
ATOM 750 N N . SER A 1 92 ? -0.636 7.339 -13.197 1.00 90.31 92 SER A N 1
ATOM 751 C CA . SER A 1 92 ? 0.774 7.316 -13.605 1.00 90.31 92 SER A CA 1
ATOM 752 C C . SER A 1 92 ? 1.405 5.928 -13.439 1.00 90.31 92 SER A C 1
ATOM 754 O O . SER A 1 92 ? 2.171 5.521 -14.304 1.00 90.31 92 SER A O 1
ATOM 756 N N . ASP A 1 93 ? 1.005 5.157 -12.421 1.00 90.31 93 ASP A N 1
ATOM 757 C CA . ASP A 1 93 ? 1.508 3.787 -12.219 1.00 90.31 93 ASP A CA 1
ATOM 758 C C . ASP A 1 93 ? 0.963 2.828 -13.291 1.00 90.31 93 ASP A C 1
ATOM 760 O O . ASP A 1 93 ? 1.599 1.832 -13.649 1.00 90.31 93 ASP A O 1
ATOM 764 N N . GLN A 1 94 ? -0.232 3.121 -13.819 1.00 90.06 94 GLN A N 1
ATOM 765 C CA . GLN A 1 94 ? -0.789 2.387 -14.955 1.00 90.06 94 GLN A CA 1
ATOM 766 C C . GLN A 1 94 ? 0.025 2.627 -16.217 1.00 90.06 94 GLN A C 1
ATOM 768 O O . GLN A 1 94 ? 0.381 1.666 -16.897 1.00 90.06 94 GLN A O 1
ATOM 773 N N . LEU A 1 95 ? 0.344 3.891 -16.504 1.00 88.94 95 LEU A N 1
ATOM 774 C CA . LEU A 1 95 ? 1.167 4.256 -17.655 1.00 88.94 95 LEU A CA 1
ATOM 775 C C . LEU A 1 95 ? 2.551 3.614 -17.565 1.00 88.94 95 LEU A C 1
ATOM 777 O O . LEU A 1 95 ? 2.991 2.998 -18.530 1.00 88.94 95 LEU A O 1
ATOM 781 N N . GLU A 1 96 ? 3.191 3.675 -16.399 1.00 87.12 96 GLU A N 1
ATOM 782 C CA . GLU A 1 96 ? 4.473 3.012 -16.157 1.00 87.12 96 GLU A CA 1
ATOM 783 C C . GLU A 1 96 ? 4.379 1.503 -16.412 1.00 87.12 96 GLU A C 1
ATOM 785 O O . GLU A 1 96 ? 5.177 0.947 -17.164 1.00 87.12 96 GLU A O 1
ATOM 790 N N . THR A 1 97 ? 3.342 0.844 -15.881 1.00 87.50 97 THR A N 1
ATOM 791 C CA . THR A 1 97 ? 3.123 -0.591 -16.107 1.00 87.50 97 THR A CA 1
ATOM 792 C C . THR A 1 97 ? 2.965 -0.912 -17.595 1.00 87.50 97 THR A C 1
ATOM 794 O O . THR A 1 97 ? 3.551 -1.884 -18.070 1.00 87.50 97 THR A O 1
ATOM 797 N N . VAL A 1 98 ? 2.200 -0.113 -18.343 1.00 88.19 98 VAL A N 1
ATOM 798 C CA . VAL A 1 98 ? 2.007 -0.308 -19.788 1.00 88.19 98 VAL A CA 1
ATOM 799 C C . VAL A 1 98 ? 3.326 -0.123 -20.541 1.00 88.19 98 VAL A C 1
ATOM 801 O O . VAL A 1 98 ? 3.697 -0.998 -21.320 1.00 88.19 98 VAL A O 1
ATOM 804 N N . ILE A 1 99 ? 4.072 0.951 -20.264 1.00 87.19 99 ILE A N 1
ATOM 805 C CA . ILE A 1 99 ? 5.369 1.240 -20.898 1.00 87.19 99 ILE A CA 1
ATOM 806 C C . ILE A 1 99 ? 6.375 0.117 -20.619 1.00 87.19 99 ILE A 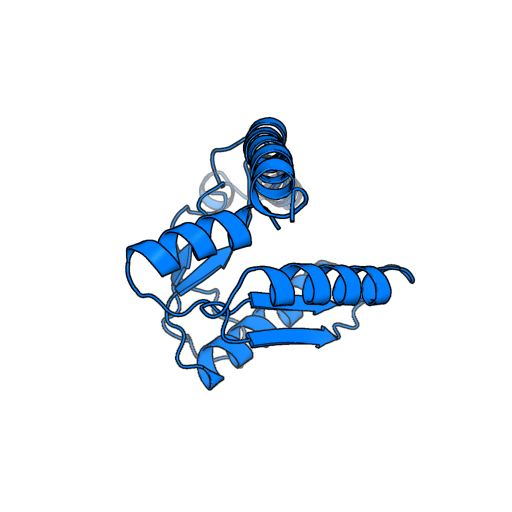C 1
ATOM 808 O O . ILE A 1 99 ? 7.017 -0.382 -21.542 1.00 87.19 99 ILE A O 1
ATOM 812 N N . MET A 1 100 ? 6.473 -0.349 -19.372 1.00 83.50 100 MET A N 1
ATOM 813 C CA . MET A 1 100 ? 7.356 -1.459 -19.006 1.00 83.50 100 MET A CA 1
ATOM 814 C C . MET A 1 100 ? 7.008 -2.757 -19.742 1.00 83.50 100 MET A C 1
ATOM 816 O O . MET A 1 100 ? 7.898 -3.538 -20.077 1.00 83.50 100 MET A O 1
ATOM 820 N N . ARG A 1 101 ? 5.718 -3.030 -19.964 1.00 84.56 101 ARG A N 1
ATOM 821 C CA . ARG A 1 101 ? 5.274 -4.236 -20.678 1.00 84.56 101 ARG A CA 1
ATOM 822 C C . ARG A 1 101 ? 5.475 -4.126 -22.184 1.00 84.56 101 ARG A C 1
ATOM 824 O O . ARG A 1 101 ? 5.880 -5.118 -22.792 1.00 84.56 101 ARG A O 1
ATOM 831 N N . LEU A 1 102 ? 5.275 -2.936 -22.755 1.00 86.00 102 LEU A N 1
ATOM 832 C CA . LEU A 1 102 ? 5.641 -2.622 -24.139 1.00 86.00 102 LEU A CA 1
ATOM 833 C C . LEU A 1 102 ? 7.136 -2.858 -24.369 1.00 86.00 102 LEU A C 1
ATOM 835 O O . LEU A 1 102 ? 7.502 -3.607 -25.269 1.00 86.00 102 LEU A O 1
ATOM 839 N N . ALA A 1 103 ? 7.993 -2.308 -23.503 1.00 85.88 103 ALA A N 1
ATOM 840 C CA . ALA A 1 103 ? 9.445 -2.470 -23.591 1.00 85.88 103 ALA A CA 1
ATOM 841 C C . ALA A 1 103 ? 9.904 -3.940 -23.497 1.00 85.88 103 ALA A C 1
ATOM 843 O O . ALA A 1 103 ? 10.961 -4.295 -24.006 1.00 85.88 103 ALA A O 1
ATOM 844 N N . ARG A 1 104 ? 9.100 -4.808 -22.869 1.00 83.75 104 ARG A N 1
ATOM 845 C CA . ARG A 1 104 ? 9.343 -6.257 -22.758 1.00 83.75 104 ARG A CA 1
ATOM 846 C C . ARG A 1 104 ? 8.781 -7.082 -23.925 1.00 83.75 104 ARG A C 1
ATOM 848 O O . ARG A 1 104 ? 8.828 -8.305 -23.859 1.00 83.75 104 ARG A O 1
ATOM 855 N N . GLY A 1 105 ? 8.239 -6.444 -24.964 1.00 81.44 105 GLY A N 1
ATOM 856 C CA . GLY A 1 105 ? 7.695 -7.134 -26.139 1.00 81.44 105 GLY A CA 1
ATOM 857 C C . GLY A 1 105 ? 6.347 -7.818 -25.896 1.00 81.44 105 GLY A C 1
ATOM 858 O O . GLY A 1 105 ? 6.027 -8.806 -26.553 1.00 81.44 105 GLY A O 1
ATOM 859 N N . SER A 1 106 ? 5.551 -7.330 -24.940 1.00 78.69 106 SER A N 1
ATOM 860 C CA . SER A 1 106 ? 4.223 -7.897 -24.673 1.00 78.69 106 SER A CA 1
ATOM 861 C C . SER A 1 106 ? 3.262 -7.605 -25.834 1.00 78.69 106 SER A C 1
ATOM 863 O O . SER A 1 106 ? 3.117 -6.453 -26.237 1.00 78.69 106 SER A O 1
ATOM 865 N N . GLY A 1 107 ? 2.560 -8.627 -26.338 1.00 73.56 107 GLY A N 1
ATOM 866 C CA . GLY A 1 107 ? 1.465 -8.442 -27.301 1.00 73.56 107 GLY A CA 1
ATOM 867 C C . GLY A 1 107 ? 0.261 -7.702 -26.696 1.00 73.56 107 GLY A C 1
ATOM 868 O O . GLY A 1 107 ? 0.214 -7.472 -25.490 1.00 73.56 107 GLY A O 1
ATOM 869 N N . ILE A 1 108 ? -0.751 -7.379 -27.511 1.00 70.00 108 ILE A N 1
ATOM 870 C CA . ILE A 1 108 ? -1.942 -6.584 -27.121 1.00 70.00 108 ILE A CA 1
ATOM 871 C C . ILE A 1 108 ? -2.608 -7.072 -25.820 1.00 70.00 108 ILE A C 1
ATOM 873 O O . ILE A 1 108 ? -2.904 -6.264 -24.942 1.00 70.00 108 ILE A O 1
ATOM 877 N N . ASN A 1 109 ? -2.758 -8.387 -25.628 1.00 61.62 109 ASN A N 1
ATOM 878 C CA . ASN A 1 109 ? -3.338 -8.950 -24.397 1.00 61.62 109 ASN A CA 1
ATOM 879 C C . ASN A 1 109 ? -2.425 -8.782 -23.166 1.00 61.62 109 ASN A C 1
ATOM 881 O O . ASN A 1 109 ? -2.903 -8.673 -22.037 1.00 61.62 109 ASN A O 1
ATOM 885 N N . GLY A 1 110 ? -1.109 -8.715 -23.376 1.00 63.25 110 GLY A N 1
ATOM 886 C CA . GLY A 1 110 ? -0.119 -8.454 -22.334 1.00 63.25 110 GLY A CA 1
ATOM 887 C C . GLY A 1 110 ? -0.037 -6.982 -21.920 1.00 63.25 110 GLY A C 1
ATOM 888 O O . GLY A 1 110 ? 0.532 -6.689 -20.870 1.00 63.25 110 GLY A O 1
ATOM 889 N N . LEU A 1 111 ? -0.650 -6.060 -22.672 1.00 69.56 111 LEU A N 1
ATOM 890 C CA . LEU A 1 111 ? -0.721 -4.629 -22.337 1.00 69.56 111 LEU A CA 1
ATOM 891 C C . LEU A 1 111 ? -1.820 -4.279 -21.333 1.00 69.56 111 LEU A C 1
ATOM 893 O O . LEU A 1 111 ? -1.906 -3.134 -20.890 1.00 69.56 111 LEU A O 1
ATOM 897 N N . THR A 1 112 ? -2.639 -5.254 -20.938 1.00 77.69 112 THR A N 1
ATOM 898 C CA . THR A 1 112 ? -3.629 -5.090 -19.870 1.00 77.69 112 THR A CA 1
ATOM 899 C C . THR A 1 112 ? -2.951 -4.602 -18.591 1.00 77.69 112 THR A C 1
ATOM 901 O O . THR A 1 112 ? -2.119 -5.279 -17.999 1.00 77.69 112 THR A O 1
ATOM 904 N N . SER A 1 113 ? -3.255 -3.380 -18.170 1.00 82.88 113 SER A N 1
ATOM 905 C CA . SER A 1 113 ? -2.641 -2.788 -16.979 1.00 82.88 113 SER A CA 1
ATOM 906 C C . SER A 1 113 ? -3.228 -3.389 -15.684 1.00 82.88 113 SER A C 1
ATOM 908 O O . SER A 1 113 ? -3.774 -4.490 -15.681 1.00 82.88 113 SER A O 1
ATOM 910 N N . MET A 1 114 ? -3.093 -2.715 -14.545 1.00 88.88 114 MET A N 1
ATOM 911 C CA . MET A 1 114 ? -3.708 -3.171 -13.297 1.00 88.88 114 MET A CA 1
ATOM 912 C C . MET A 1 114 ? -5.239 -3.053 -13.346 1.00 88.88 114 MET A C 1
ATOM 914 O O . MET A 1 114 ? -5.786 -2.130 -13.948 1.00 88.88 114 MET A O 1
ATOM 918 N N . GLU A 1 115 ? -5.936 -3.937 -12.637 1.00 90.44 115 GLU A N 1
ATOM 919 C CA . GLU A 1 115 ? -7.385 -3.847 -12.437 1.00 90.44 115 GLU A CA 1
ATOM 920 C C . GLU A 1 115 ? -7.732 -3.085 -11.150 1.00 90.44 115 GLU A C 1
ATOM 922 O O . GLU A 1 115 ? -6.938 -3.015 -10.201 1.00 90.44 115 GLU A O 1
ATOM 927 N N . TYR A 1 116 ? -8.940 -2.509 -11.115 1.00 91.00 116 TYR A N 1
ATOM 928 C CA . TYR A 1 116 ? -9.453 -1.787 -9.945 1.00 91.00 116 TYR A CA 1
ATOM 929 C C . TYR A 1 116 ? -9.577 -2.706 -8.723 1.00 91.00 116 TYR A C 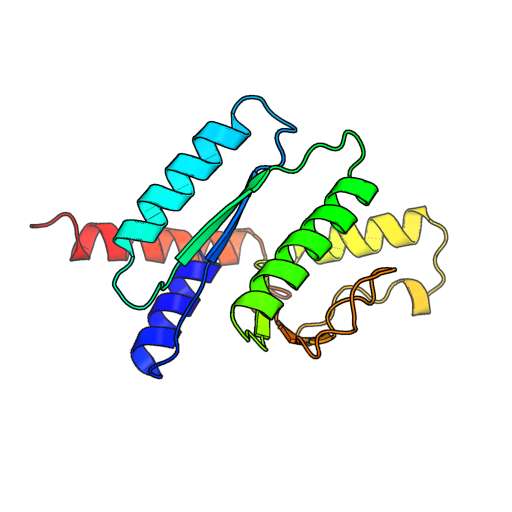1
ATOM 931 O O . TYR A 1 116 ? -9.130 -2.344 -7.634 1.00 91.00 116 TYR A O 1
ATOM 939 N N . ILE A 1 117 ? -10.132 -3.901 -8.930 1.00 91.75 117 ILE A N 1
ATOM 940 C CA . ILE A 1 117 ? -10.117 -5.021 -7.991 1.00 91.75 117 ILE A CA 1
ATOM 941 C C . ILE A 1 117 ? -9.396 -6.160 -8.696 1.00 91.75 117 ILE A C 1
ATOM 943 O O . ILE A 1 117 ? -9.712 -6.451 -9.841 1.00 91.75 117 ILE A O 1
ATOM 947 N N . SER A 1 118 ? -8.434 -6.783 -8.028 1.00 90.69 118 SER A N 1
ATOM 948 C CA . SER A 1 118 ? -7.754 -7.976 -8.531 1.00 90.69 118 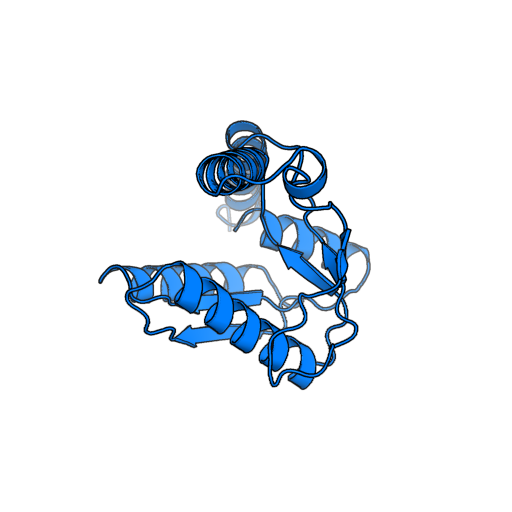SER A CA 1
ATOM 949 C C . SER A 1 118 ? -7.495 -8.936 -7.382 1.00 90.69 118 SER A C 1
ATOM 951 O O . SER A 1 118 ? -7.375 -8.505 -6.236 1.00 90.69 118 SER A O 1
ATOM 953 N N . GLN A 1 119 ? -7.304 -10.219 -7.668 1.00 88.69 119 GLN A N 1
ATOM 954 C CA . GLN A 1 119 ? -6.775 -11.127 -6.653 1.00 88.69 119 GLN A CA 1
ATOM 955 C C . GLN A 1 119 ? -5.328 -10.759 -6.305 1.00 88.69 119 GLN A C 1
ATOM 957 O O . GLN A 1 119 ? -4.590 -10.185 -7.119 1.00 88.69 119 GLN A O 1
ATOM 962 N N . PHE A 1 120 ? -4.930 -11.048 -5.069 1.00 84.75 120 PHE A N 1
ATOM 963 C CA . PHE A 1 120 ? -3.540 -10.942 -4.656 1.00 84.75 120 PHE A CA 1
ATOM 964 C C . PHE A 1 120 ? -2.674 -11.876 -5.517 1.00 84.75 120 PHE A C 1
ATOM 966 O O . PHE A 1 120 ? -3.072 -13.020 -5.744 1.00 84.75 120 PHE A O 1
ATOM 973 N N . PRO A 1 121 ? -1.522 -11.413 -6.038 1.00 77.31 121 PRO A N 1
ATOM 974 C CA . PRO A 1 121 ? -0.720 -12.220 -6.947 1.00 77.31 121 PRO A CA 1
ATOM 975 C C . PRO A 1 121 ? -0.252 -13.506 -6.264 1.00 77.31 121 PRO A C 1
ATOM 977 O O . PRO A 1 121 ? 0.212 -13.474 -5.124 1.00 77.31 121 PRO A O 1
ATOM 980 N N . ILE A 1 122 ? -0.322 -14.626 -6.987 1.00 66.44 122 ILE A N 1
ATOM 981 C CA . ILE A 1 122 ? 0.270 -15.887 -6.539 1.00 66.44 122 ILE A CA 1
ATOM 982 C C . ILE A 1 122 ? 1.786 -15.713 -6.578 1.00 66.44 122 ILE A C 1
ATOM 984 O O . ILE A 1 122 ? 2.393 -15.587 -7.643 1.00 66.44 122 ILE A O 1
ATOM 988 N N . ILE A 1 123 ? 2.399 -15.679 -5.403 1.00 65.50 123 ILE A N 1
ATOM 989 C CA . ILE A 1 123 ? 3.848 -15.619 -5.253 1.00 65.50 123 ILE A CA 1
ATOM 990 C C . ILE A 1 123 ? 4.283 -16.996 -4.787 1.00 65.50 123 ILE A C 1
ATOM 992 O O . ILE A 1 123 ? 3.708 -17.537 -3.847 1.00 65.50 123 ILE A O 1
ATOM 996 N N . ARG A 1 124 ? 5.284 -17.578 -5.459 1.00 57.22 124 ARG A N 1
ATOM 997 C CA . ARG A 1 124 ? 5.834 -18.890 -5.087 1.00 57.22 124 ARG A CA 1
ATOM 998 C C . ARG A 1 124 ? 6.101 -18.921 -3.574 1.00 57.22 124 ARG A C 1
ATOM 1000 O O . ARG A 1 124 ? 6.773 -18.025 -3.062 1.00 57.22 124 ARG A O 1
ATOM 1007 N N . ASN A 1 125 ? 5.583 -19.950 -2.903 1.00 54.19 125 ASN A N 1
ATOM 1008 C CA . ASN A 1 125 ? 5.678 -20.189 -1.454 1.00 54.19 125 ASN A CA 1
ATOM 1009 C C . ASN A 1 125 ? 4.823 -19.279 -0.556 1.00 54.19 125 ASN A C 1
ATOM 1011 O O . ASN A 1 125 ? 5.089 -19.177 0.638 1.00 54.19 125 ASN A O 1
ATOM 1015 N N . ILE A 1 126 ? 3.795 -18.634 -1.106 1.00 59.22 126 ILE A N 1
ATOM 1016 C CA . ILE A 1 126 ? 2.750 -17.967 -0.330 1.00 59.22 126 ILE A CA 1
ATOM 1017 C C . ILE A 1 126 ? 1.425 -18.517 -0.827 1.00 59.22 126 ILE A C 1
ATOM 1019 O O . ILE A 1 126 ? 1.105 -18.378 -2.008 1.00 59.22 126 ILE A O 1
ATOM 1023 N N . GLU A 1 127 ? 0.688 -19.184 0.061 1.00 55.59 127 GLU A N 1
ATOM 1024 C CA . GLU A 1 127 ? -0.658 -19.675 -0.236 1.00 55.59 127 GLU A CA 1
ATOM 1025 C C . GLU A 1 127 ? -1.490 -18.549 -0.858 1.00 55.59 127 GLU A C 1
ATOM 1027 O O . GLU A 1 127 ? -1.340 -17.380 -0.497 1.00 55.59 127 GLU A O 1
ATOM 1032 N N . SER A 1 128 ? -2.347 -18.865 -1.830 1.00 56.84 128 SER A N 1
ATOM 1033 C CA . SER A 1 128 ? -3.246 -17.869 -2.412 1.00 56.84 128 SER A CA 1
ATOM 1034 C C . SER A 1 128 ? -4.183 -17.367 -1.312 1.00 56.84 128 SER A C 1
ATOM 1036 O O . SER A 1 128 ? -5.194 -17.995 -1.015 1.00 56.84 128 SER A O 1
ATOM 1038 N N . LEU A 1 129 ? -3.836 -16.253 -0.673 1.00 65.44 129 LEU A N 1
ATOM 1039 C CA . LEU A 1 129 ? -4.432 -15.826 0.596 1.00 65.44 129 LEU A CA 1
ATOM 1040 C C . LEU A 1 129 ? -5.913 -15.413 0.521 1.00 65.44 129 LEU A C 1
ATOM 1042 O O . LEU A 1 129 ? -6.437 -14.855 1.478 1.00 65.44 129 LEU A O 1
ATOM 1046 N N . GLY A 1 130 ? -6.601 -15.618 -0.607 1.00 79.44 130 GLY A N 1
ATOM 1047 C CA . GLY A 1 130 ? -7.975 -15.147 -0.804 1.00 79.44 130 GLY A CA 1
ATOM 1048 C C . GLY A 1 130 ? -8.119 -13.627 -0.650 1.00 79.44 130 GLY A C 1
ATOM 1049 O O . GLY A 1 130 ? -9.230 -13.126 -0.498 1.00 79.44 130 GLY A O 1
ATOM 1050 N N . ILE A 1 131 ? -7.002 -12.888 -0.658 1.00 88.38 131 ILE A N 1
ATOM 1051 C CA . ILE A 1 131 ? -6.980 -11.442 -0.460 1.00 88.38 131 ILE A CA 1
ATOM 1052 C C . ILE A 1 131 ? -7.352 -10.758 -1.769 1.00 88.38 131 ILE A C 1
ATOM 1054 O O . ILE A 1 131 ? -6.738 -10.998 -2.812 1.00 88.38 131 ILE A O 1
ATOM 1058 N N . ASN A 1 132 ? -8.299 -9.831 -1.692 1.00 91.44 132 ASN A N 1
ATOM 1059 C CA . ASN A 1 132 ? -8.602 -8.917 -2.783 1.00 91.44 132 ASN A CA 1
ATOM 1060 C C . ASN A 1 132 ? -7.724 -7.670 -2.682 1.00 91.44 132 ASN A C 1
ATOM 1062 O O . ASN A 1 132 ? -7.674 -7.020 -1.640 1.00 91.44 132 ASN A O 1
ATOM 1066 N N . ILE A 1 133 ? -7.054 -7.302 -3.770 1.00 92.25 133 ILE A N 1
ATOM 1067 C CA . ILE A 1 133 ? -6.380 -6.012 -3.895 1.00 92.25 133 ILE A CA 1
ATOM 1068 C C . ILE A 1 133 ? -7.353 -5.006 -4.494 1.00 92.25 133 ILE A C 1
ATOM 1070 O O . ILE A 1 133 ? -7.895 -5.237 -5.571 1.00 92.25 133 ILE A O 1
ATOM 1074 N N . ILE A 1 134 ? -7.508 -3.859 -3.837 1.00 94.00 134 ILE A N 1
ATOM 1075 C CA . ILE A 1 134 ? -8.382 -2.767 -4.264 1.00 94.00 134 ILE A CA 1
ATOM 1076 C C . ILE A 1 134 ? -7.526 -1.522 -4.510 1.00 94.00 134 ILE A C 1
ATOM 1078 O O . ILE A 1 134 ? -6.697 -1.148 -3.678 1.00 94.00 134 ILE A O 1
ATOM 1082 N N . ARG A 1 135 ? -7.713 -0.857 -5.654 1.00 93.75 135 ARG A N 1
ATOM 1083 C CA . ARG A 1 135 ? -6.942 0.329 -6.068 1.00 93.75 135 ARG A CA 1
ATOM 1084 C C . ARG A 1 135 ? -7.880 1.516 -6.323 1.00 93.75 135 ARG A C 1
ATOM 1086 O O . ARG A 1 135 ? -8.163 1.829 -7.480 1.00 93.75 135 ARG A O 1
ATOM 1093 N N . PRO A 1 136 ? -8.361 2.215 -5.277 1.00 92.06 136 PRO A N 1
ATOM 1094 C CA . PRO A 1 136 ? -9.378 3.259 -5.430 1.00 92.06 136 PRO A CA 1
ATOM 1095 C C . PRO A 1 136 ? -8.968 4.410 -6.356 1.00 92.06 136 PRO A C 1
ATOM 1097 O O . PRO A 1 136 ? -9.814 5.051 -6.973 1.00 92.06 136 PRO A O 1
ATOM 1100 N N . PHE A 1 137 ? -7.665 4.684 -6.464 1.00 92.19 137 PHE A N 1
ATOM 1101 C CA . PHE A 1 137 ? -7.143 5.832 -7.208 1.00 92.19 137 PHE A CA 1
ATOM 1102 C C . PHE A 1 137 ? -6.720 5.507 -8.633 1.00 92.19 137 PHE A C 1
ATOM 1104 O O . PHE A 1 137 ? -6.206 6.384 -9.317 1.00 92.19 137 PHE A O 1
ATOM 1111 N N . LEU A 1 138 ? -6.969 4.290 -9.116 1.00 90.31 138 LEU A N 1
ATOM 1112 C CA . LEU A 1 138 ? -6.352 3.780 -10.339 1.00 90.31 138 LEU A CA 1
ATOM 1113 C C . LEU A 1 138 ? -6.654 4.605 -11.600 1.00 90.31 138 LEU A C 1
ATOM 1115 O O . LEU A 1 138 ? -5.884 4.591 -12.555 1.00 90.31 138 LEU A O 1
ATOM 1119 N N . ARG A 1 139 ? -7.771 5.340 -11.590 1.00 88.25 139 ARG A N 1
ATOM 1120 C CA . ARG A 1 139 ? -8.218 6.232 -12.674 1.00 88.25 139 ARG A CA 1
ATOM 1121 C C . ARG A 1 139 ? -7.960 7.718 -12.390 1.00 88.25 139 ARG A C 1
ATOM 1123 O O . ARG A 1 139 ? -8.382 8.576 -13.160 1.00 88.25 139 ARG A O 1
ATOM 1130 N N . LEU A 1 140 ? -7.317 8.044 -11.272 1.00 90.00 140 LEU A N 1
ATOM 1131 C CA . LEU A 1 140 ? -7.027 9.414 -10.859 1.00 90.00 140 LEU A CA 1
ATOM 1132 C C . LEU A 1 140 ? -5.608 9.803 -11.261 1.00 90.00 140 LEU A C 1
ATOM 1134 O O . LEU A 1 140 ? -4.670 9.025 -11.118 1.00 90.00 140 LEU A O 1
ATOM 1138 N N . THR A 1 141 ? -5.436 11.039 -11.721 1.00 89.69 141 THR A N 1
ATOM 1139 C CA . THR A 1 141 ? -4.104 11.616 -11.922 1.00 89.69 141 THR A CA 1
ATOM 1140 C C . THR A 1 141 ? -3.447 11.908 -10.574 1.00 89.69 141 THR A C 1
ATOM 1142 O O . THR A 1 141 ? -4.130 12.154 -9.575 1.00 89.69 141 THR A O 1
ATOM 1145 N N . LYS A 1 142 ? -2.111 11.968 -10.547 1.00 84.38 142 LYS A N 1
ATOM 1146 C CA . LYS A 1 142 ? -1.357 12.383 -9.354 1.00 84.38 142 LYS A CA 1
ATOM 1147 C C . LYS A 1 142 ? -1.812 13.749 -8.830 1.00 84.38 142 LYS A C 1
ATOM 1149 O O . LYS A 1 142 ? -1.964 13.915 -7.626 1.00 84.38 142 LYS A O 1
ATOM 1154 N N . VAL A 1 143 ? -2.127 14.685 -9.731 1.00 84.69 143 VAL A N 1
ATOM 1155 C CA . VAL A 1 143 ? -2.681 16.007 -9.388 1.00 84.69 143 VAL A CA 1
ATOM 1156 C C . VAL A 1 143 ? -4.016 15.882 -8.652 1.00 84.69 143 VAL A C 1
ATOM 1158 O O . VAL A 1 143 ? -4.202 16.522 -7.624 1.00 84.69 143 VAL A O 1
ATOM 1161 N N . LYS A 1 144 ? -4.929 15.014 -9.109 1.00 83.75 144 LYS A N 1
ATOM 1162 C CA . LYS A 1 144 ? -6.204 14.778 -8.411 1.00 83.75 144 LYS A CA 1
ATOM 1163 C C . LYS A 1 144 ? -5.990 14.142 -7.035 1.00 83.75 144 LYS A C 1
ATOM 1165 O O . LYS A 1 144 ? -6.604 14.578 -6.068 1.00 83.75 144 LYS A O 1
ATOM 1170 N N . VAL A 1 145 ? -5.093 13.159 -6.916 1.00 81.50 145 VAL A N 1
ATOM 1171 C CA . VAL A 1 145 ? -4.736 12.558 -5.614 1.00 81.50 145 VAL A CA 1
ATOM 1172 C C . VAL A 1 145 ? -4.140 13.605 -4.666 1.00 81.50 145 VAL A C 1
ATOM 1174 O O . VAL A 1 145 ? -4.476 13.630 -3.482 1.00 81.50 145 VAL A O 1
ATOM 1177 N N . PHE A 1 146 ? -3.297 14.498 -5.184 1.00 79.88 146 PHE A N 1
ATOM 1178 C CA . PHE A 1 146 ? -2.722 15.607 -4.428 1.00 79.88 146 PHE A CA 1
ATOM 1179 C C . PHE A 1 146 ? -3.780 16.636 -4.015 1.00 79.88 146 PHE A C 1
ATOM 1181 O O . PHE A 1 146 ? -3.767 17.090 -2.879 1.00 79.88 146 PHE A O 1
ATOM 1188 N N . PHE A 1 147 ? -4.759 16.938 -4.868 1.00 81.25 147 PHE A N 1
ATOM 1189 C CA . PHE A 1 147 ? -5.883 17.802 -4.508 1.00 81.25 147 PHE A CA 1
ATOM 1190 C C . PHE A 1 147 ? -6.689 17.232 -3.330 1.00 81.25 147 PHE A C 1
ATOM 1192 O O . PHE A 1 147 ? -6.977 17.952 -2.373 1.00 81.25 147 PHE A O 1
ATOM 1199 N N . TYR A 1 148 ? -6.979 15.925 -3.332 1.00 77.62 148 TYR A N 1
ATOM 1200 C CA . TYR A 1 148 ? -7.581 15.259 -2.168 1.00 77.62 148 TYR A CA 1
ATOM 1201 C C . TYR A 1 148 ? -6.686 15.338 -0.919 1.00 77.62 148 TYR A C 1
ATOM 1203 O O . TYR A 1 148 ? -7.196 15.411 0.197 1.00 77.62 148 TYR A O 1
ATOM 1211 N N . MET A 1 149 ? -5.361 15.361 -1.092 1.00 74.06 149 MET A N 1
ATOM 1212 C CA . MET A 1 149 ? -4.398 15.532 -0.001 1.00 74.06 149 MET A CA 1
ATOM 1213 C C . MET A 1 149 ? -4.337 16.970 0.542 1.00 74.06 149 MET A C 1
ATOM 1215 O O . MET A 1 149 ? -4.234 17.151 1.749 1.00 74.06 149 MET A O 1
ATOM 1219 N N . ILE A 1 150 ? -4.415 18.000 -0.303 1.00 72.19 150 ILE A N 1
ATOM 1220 C CA . ILE A 1 150 ? -4.463 19.399 0.156 1.00 72.19 150 ILE A CA 1
ATOM 1221 C C . ILE A 1 150 ? -5.746 19.646 0.940 1.00 72.19 150 ILE A C 1
ATOM 1223 O O . ILE A 1 150 ? -5.696 20.194 2.038 1.00 72.19 150 ILE A O 1
ATOM 1227 N N . ASN A 1 151 ? -6.884 19.176 0.417 1.00 68.12 151 ASN A N 1
ATOM 1228 C CA . ASN A 1 151 ? -8.141 19.213 1.160 1.00 68.12 151 ASN A CA 1
ATOM 1229 C C . ASN A 1 151 ? -7.994 18.495 2.513 1.00 68.12 151 ASN A C 1
ATOM 1231 O O . ASN A 1 151 ? -8.548 18.948 3.507 1.00 68.12 151 ASN A O 1
ATOM 1235 N N . PHE A 1 152 ? -7.192 17.426 2.583 1.00 67.81 152 PHE A N 1
ATOM 1236 C CA . PHE A 1 152 ? -6.817 16.800 3.851 1.00 67.81 152 PHE A CA 1
ATOM 1237 C C . PHE A 1 152 ? -6.022 17.732 4.779 1.00 67.81 152 PHE A C 1
ATOM 1239 O O . PHE A 1 152 ? -6.420 17.852 5.932 1.00 67.81 152 PHE A O 1
ATOM 1246 N N . ILE A 1 153 ? -4.946 18.386 4.324 1.00 62.09 153 ILE A N 1
ATOM 1247 C CA . ILE A 1 153 ? -4.124 19.265 5.182 1.00 62.09 153 ILE A CA 1
ATOM 1248 C C . ILE A 1 153 ? -4.958 20.434 5.709 1.00 62.09 153 ILE A C 1
ATOM 1250 O O . ILE A 1 153 ? -4.905 20.725 6.898 1.00 62.09 153 ILE A O 1
ATOM 1254 N N . LEU A 1 154 ? -5.763 21.058 4.847 1.00 61.91 154 LEU A N 1
ATOM 1255 C CA . LEU A 1 154 ? -6.615 22.186 5.222 1.00 61.91 154 LEU A CA 1
ATOM 1256 C C . LEU A 1 154 ? -7.663 21.781 6.266 1.00 61.91 154 LEU A C 1
ATOM 1258 O O . LEU A 1 154 ? -7.816 22.464 7.272 1.00 61.91 154 LEU A O 1
ATOM 1262 N N . ILE A 1 155 ? -8.331 20.638 6.078 1.00 60.75 155 ILE A N 1
ATOM 1263 C CA . ILE A 1 155 ? -9.298 20.115 7.054 1.00 60.75 155 ILE A CA 1
ATOM 1264 C C . ILE A 1 155 ? -8.584 19.686 8.344 1.00 60.75 155 ILE A C 1
ATOM 1266 O O . ILE A 1 155 ? -9.065 19.973 9.432 1.00 60.75 155 ILE A O 1
ATOM 1270 N N . TYR A 1 156 ? -7.438 19.007 8.262 1.00 60.22 156 TYR A N 1
ATOM 1271 C CA . TYR A 1 156 ? -6.714 18.549 9.448 1.00 60.22 156 TYR A CA 1
ATOM 1272 C C . TYR A 1 156 ? -6.194 19.725 10.284 1.00 60.22 156 TYR A C 1
ATOM 1274 O O . TYR A 1 156 ? -6.379 19.730 11.494 1.00 60.22 156 TYR A O 1
ATOM 1282 N N . HIS A 1 157 ? -5.602 20.741 9.652 1.00 58.81 157 HIS A N 1
ATOM 1283 C CA . HIS A 1 157 ? -5.134 21.942 10.345 1.00 58.81 157 HIS A CA 1
ATOM 1284 C C . HIS A 1 157 ? -6.299 22.726 10.967 1.00 58.81 157 HIS A C 1
ATOM 1286 O O . HIS A 1 157 ? -6.202 23.151 12.111 1.00 58.81 157 HIS A O 1
ATOM 1292 N N . TYR A 1 158 ? -7.431 22.836 10.263 1.00 57.19 158 TYR A N 1
ATOM 1293 C CA . TYR A 1 158 ? -8.628 23.499 10.786 1.00 57.19 158 TYR A CA 1
ATOM 1294 C C . TYR A 1 158 ? -9.245 22.777 11.997 1.00 57.19 158 TYR A C 1
ATOM 1296 O O . TYR A 1 158 ? -9.674 23.434 12.936 1.00 57.19 158 TYR A O 1
ATOM 1304 N N . TYR A 1 159 ? -9.281 21.440 12.007 1.00 51.75 159 TYR A N 1
ATOM 1305 C CA . TYR A 1 159 ? -9.928 20.674 13.085 1.00 51.75 159 TYR A CA 1
ATOM 1306 C C . TYR A 1 159 ? -8.997 20.246 14.230 1.00 51.75 159 TYR A C 1
ATOM 1308 O O . TYR A 1 159 ? -9.506 19.894 15.286 1.00 51.75 159 TYR A O 1
ATOM 1316 N N . TYR A 1 160 ? -7.673 20.222 14.038 1.00 51.53 160 TYR A N 1
ATOM 1317 C CA . TYR A 1 160 ? -6.731 19.629 15.004 1.00 51.53 160 TYR A CA 1
ATOM 1318 C C . TYR A 1 160 ? -5.519 20.515 15.358 1.00 51.53 160 TYR A C 1
ATOM 1320 O O . TYR A 1 160 ? -4.636 20.053 16.076 1.00 51.53 160 TYR A O 1
ATOM 1328 N N . CYS A 1 161 ? -5.429 21.753 14.853 1.00 47.38 161 CYS A N 1
ATOM 1329 C CA . CYS A 1 161 ? -4.417 22.739 15.281 1.00 47.38 161 CYS A CA 1
ATOM 1330 C C . CYS A 1 161 ? -5.017 24.004 15.925 1.00 47.38 161 CYS A C 1
ATOM 1332 O O . CYS A 1 161 ? -4.274 24.946 16.184 1.00 47.38 161 CYS A O 1
ATOM 1334 N N . LEU A 1 162 ? -6.335 24.046 16.152 1.00 43.62 162 LEU A N 1
ATOM 1335 C CA . LEU A 1 162 ? -7.028 25.134 16.862 1.00 43.62 162 LEU A CA 1
ATOM 1336 C C . LEU A 1 162 ? -7.412 24.767 18.312 1.00 43.62 162 LEU A C 1
ATOM 1338 O O . LEU A 1 162 ? -8.189 25.486 18.934 1.00 43.62 162 LEU A O 1
ATOM 1342 N N . GLU A 1 163 ? -6.841 23.688 18.848 1.00 37.25 163 GLU A N 1
ATOM 1343 C CA . GLU A 1 163 ? -6.797 23.359 20.284 1.00 37.25 163 GLU A CA 1
ATOM 1344 C C . GLU A 1 163 ? -5.336 23.372 20.749 1.00 37.25 163 GLU A C 1
ATOM 1346 O O . GLU A 1 163 ? -5.090 23.806 21.895 1.00 37.25 163 GLU A O 1
#

Sequence (163 aa):
MTLCYLLNKFSKKFNHKLTAFIIDHKFRPESTEESYKVANILSKLGNNLSDSLTFPLISQQETFARIERYKLLARGCHERKISSLFLGHHLSDQLETVIMRLARGSGINGLTSMEYISQFPIIRNIESLGINIIRPFLRLTKVKVFFYMINFILIYHYYYCLE

InterPro domains:
  IPR011063 tRNA(Ile)-lysidine/2-thiocytidine synthase, N-terminal [PF01171] (1-145)
  IPR012094 tRNA(Ile)-lysidine synthase [PTHR43033] (1-148)
  IPR012795 tRNA(Ile)-lysidine synthase, N-terminal [TIGR02432] (1-146)
  IPR012795 tRNA(Ile)-lysidine synthase, N-terminal [cd01992] (1-142)
  IPR014729 Rossmann-like alpha/beta/alpha sandwich fold [G3DSA:3.40.50.620] (1-156)

Foldseek 3Di:
DLVQLVVLVVCVVVVHADEAEAEQAPPDVCSVVVSVVVVVVVVVSDDSHPYYDYHYHDDPDPVVSVLVVLVVVLVVCLVVVNQEAEDQAAQVVQVVQLVVQVVVVHPPVSSDGDDQKDQRDDRPPRPSSNHIYHHPRHHPDPVRSVVSVVVVVVVCCVPPVVD

Organism: NCBI:txid44941

Secondary structure (DSSP, 8-state):
-HHHHHHHHHHHHHT--EEEEEEE--SSTTHHHHHHHHHHHHHTT-TTEEEEEEEE---SSHHHHHHHHHHHHHHHHHHTT--EEE----HHHHHHHHHHHHHTT--GGGG----SEEEPP--TTS----PEEE-TTTTS-HHHHHHHHHHHHHHHHHHHS--

pLDDT: mean 79.11, std 12.06, range [37.25, 94.0]

Radius of gyration: 17.03 Å; chains: 1; bounding box: 38×45×48 Å